Protein AF-A0A9W6C9L3-F1 (afdb_monomer_lite)

Sequence (153 aa):
MLRYYVFGRIPTGTGSQAIVQVALTQEGNGGDTYWSWYGFAQREEWCACFVSWCADQCGYIEAGVIPKFSLCSAGMEWFESQGQFMDGSYVPATGDLVFFDWENDGSIDHVGIVESVVDGNIYTVEGNSGDKVARRSYPIGYGQIVGYGVPAY

pLDDT: mean 92.58, std 15.58, range [31.84, 98.88]

Radius of gyration: 14.72 Å; chains: 1; bounding box: 33×43×38 Å

Organism: NCBI:txid2994035

InterPro domains:
  IPR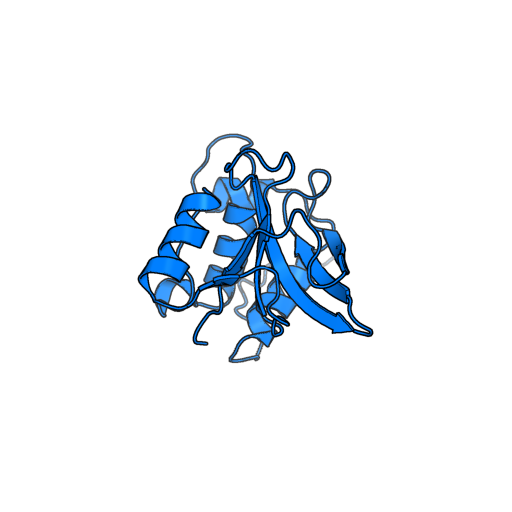007921 CHAP domain [PF05257] (44-128)
  IPR038765 Papain-like cysteine peptidase superfamily [SSF54001] (32-135)

Foldseek 3Di:
DDDDPPPDLDDPDDPLQQLLVLLVVFFFPFQPVQCVVLPDPDDDQGQLSSSLVSCVSNCNCVVVQFHRDRALVVRQVVLVVVVQKDFLQDDDDRNKKWWFDPPPPPGTRHIWGFHDDDPQKTWTFTDPPVRGTHIDIDGRVHVGTGTIGHTPD

Structure (mmCIF, N/CA/C/O backbone):
data_AF-A0A9W6C9L3-F1
#
_entry.id   AF-A0A9W6C9L3-F1
#
loop_
_atom_site.group_PDB
_atom_site.id
_atom_site.type_symbol
_atom_site.label_atom_id
_atom_site.label_alt_id
_atom_site.label_comp_id
_atom_site.label_asym_id
_atom_site.label_entity_id
_atom_site.label_seq_id
_atom_site.pdbx_PDB_ins_code
_atom_site.Cartn_x
_atom_site.Cartn_y
_atom_site.Cartn_z
_atom_site.occupancy
_atom_site.B_iso_or_equiv
_atom_site.auth_seq_id
_atom_site.auth_comp_id
_atom_site.auth_asym_id
_atom_site.auth_atom_id
_atom_site.pdbx_PDB_model_num
ATOM 1 N N . MET A 1 1 ? 8.100 -28.795 -19.481 1.00 41.97 1 MET A N 1
ATOM 2 C CA . MET A 1 1 ? 8.384 -27.361 -19.259 1.00 41.97 1 MET A CA 1
ATOM 3 C C . MET A 1 1 ? 7.617 -26.566 -20.296 1.00 41.97 1 MET A C 1
ATOM 5 O O . MET A 1 1 ? 7.946 -26.668 -21.467 1.00 41.97 1 MET A O 1
ATOM 9 N N . LEU A 1 2 ? 6.588 -25.831 -19.886 1.00 31.84 2 LEU A N 1
ATOM 10 C CA . LEU A 1 2 ? 5.895 -24.866 -20.740 1.00 31.84 2 LEU A CA 1
ATOM 11 C C . LEU A 1 2 ? 5.803 -23.564 -19.948 1.00 31.84 2 LEU A C 1
ATOM 13 O O . LEU A 1 2 ? 5.185 -23.521 -18.888 1.00 31.84 2 LEU A O 1
ATOM 17 N N . ARG A 1 3 ? 6.524 -22.550 -20.433 1.00 39.19 3 ARG A N 1
ATOM 18 C CA . ARG A 1 3 ? 6.500 -21.180 -19.923 1.00 39.19 3 ARG A CA 1
ATOM 19 C C . ARG A 1 3 ? 5.264 -20.504 -20.506 1.00 39.19 3 ARG A C 1
ATOM 21 O O . ARG A 1 3 ? 5.200 -20.328 -21.719 1.00 39.19 3 ARG A O 1
ATOM 28 N N . TYR A 1 4 ? 4.311 -20.130 -19.663 1.00 35.41 4 TYR A N 1
ATOM 29 C CA . TYR A 1 4 ? 3.218 -19.249 -20.057 1.00 35.41 4 TYR A CA 1
ATOM 30 C C . TYR A 1 4 ? 3.597 -17.821 -19.663 1.00 35.41 4 TYR A C 1
ATOM 32 O O . TYR A 1 4 ? 3.451 -17.431 -18.511 1.00 35.41 4 TYR A O 1
ATOM 40 N N . TYR A 1 5 ? 4.110 -17.052 -20.626 1.00 40.06 5 TYR A N 1
ATOM 41 C CA . TYR A 1 5 ? 4.010 -15.595 -20.572 1.00 40.06 5 TYR A CA 1
ATOM 42 C C . TYR A 1 5 ? 2.576 -15.247 -20.945 1.00 40.06 5 TYR A C 1
ATOM 44 O O . TYR A 1 5 ? 2.218 -15.194 -22.119 1.00 40.06 5 TYR A O 1
ATOM 52 N N . VAL A 1 6 ? 1.744 -15.070 -19.930 1.00 39.97 6 VAL A N 1
ATOM 53 C CA . VAL A 1 6 ? 0.426 -14.475 -20.087 1.00 39.97 6 VAL A CA 1
ATOM 54 C C . VAL A 1 6 ? 0.581 -13.025 -19.645 1.00 39.97 6 VAL A C 1
ATOM 56 O O . VAL A 1 6 ? 0.585 -12.725 -18.458 1.00 39.97 6 VAL A O 1
ATOM 59 N N . PHE A 1 7 ? 0.735 -12.123 -20.621 1.00 45.84 7 PHE A N 1
ATOM 60 C CA . PHE A 1 7 ? 0.292 -10.733 -20.485 1.00 45.84 7 PHE A CA 1
ATOM 61 C C . PHE A 1 7 ? -1.233 -10.784 -20.306 1.00 45.84 7 PHE A C 1
ATOM 63 O O . PHE A 1 7 ? -1.995 -10.632 -21.257 1.00 45.84 7 PHE A O 1
ATOM 70 N N . GLY A 1 8 ? -1.678 -11.167 -19.111 1.00 34.25 8 GLY A N 1
ATOM 71 C CA . GLY A 1 8 ? -3.073 -11.429 -18.799 1.00 34.25 8 GLY A CA 1
ATOM 72 C C . GLY A 1 8 ? -3.493 -10.578 -17.634 1.00 34.25 8 GLY A C 1
ATOM 73 O O . GLY A 1 8 ? -3.209 -10.881 -16.482 1.00 34.25 8 GLY A O 1
ATOM 74 N N . ARG A 1 9 ? -4.225 -9.529 -17.974 1.00 56.47 9 ARG A N 1
ATOM 75 C CA . ARG A 1 9 ? -5.115 -8.819 -17.074 1.00 56.47 9 ARG A CA 1
ATOM 76 C C 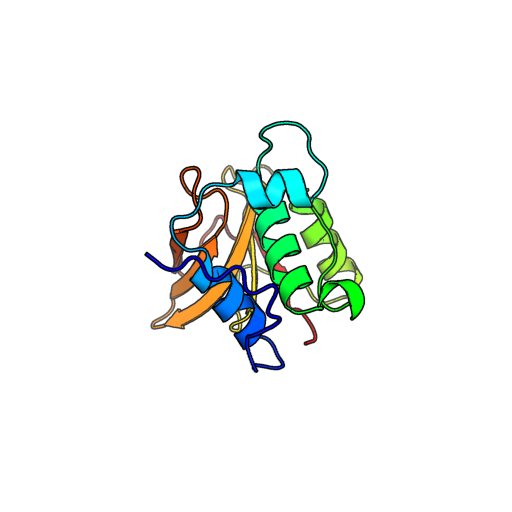. ARG A 1 9 ? -6.123 -9.806 -16.464 1.00 56.47 9 ARG A C 1
ATOM 78 O O . ARG A 1 9 ? -7.129 -10.068 -17.112 1.00 56.47 9 ARG A O 1
ATOM 85 N N . ILE A 1 10 ? -5.854 -10.358 -15.275 1.00 50.56 10 ILE A N 1
ATOM 86 C CA . ILE A 1 10 ? -6.816 -11.021 -14.360 1.00 50.56 10 ILE A CA 1
ATOM 87 C C . ILE A 1 10 ? -6.261 -10.854 -12.927 1.00 50.56 10 ILE A C 1
ATOM 89 O O . ILE A 1 10 ? -5.124 -11.265 -12.697 1.00 50.56 10 ILE A O 1
ATOM 93 N N . PRO A 1 11 ? -7.006 -10.238 -11.981 1.00 48.84 11 PRO A N 1
ATOM 94 C CA . PRO A 1 11 ? -8.215 -10.839 -11.399 1.00 48.84 11 PRO A CA 1
ATOM 95 C C . PRO A 1 11 ? -9.532 -10.210 -11.851 1.00 48.84 11 PRO A C 1
ATOM 97 O O . PRO A 1 11 ? -9.686 -8.998 -11.917 1.00 48.84 11 PRO A O 1
ATOM 100 N N . THR A 1 12 ? -10.527 -11.066 -12.070 1.00 45.94 12 THR A N 1
ATOM 101 C CA . THR A 1 12 ? -11.955 -10.766 -12.263 1.00 45.94 12 THR A CA 1
ATOM 102 C C . THR A 1 12 ? -12.636 -10.287 -10.970 1.00 45.94 12 THR A C 1
ATOM 104 O O . THR A 1 12 ? -13.748 -10.708 -10.657 1.00 45.94 12 THR A O 1
ATOM 107 N N . GLY A 1 13 ? -11.956 -9.456 -10.182 1.00 50.88 13 GLY A N 1
ATOM 108 C CA . GLY A 1 13 ? -12.538 -8.730 -9.062 1.00 50.88 13 GLY A CA 1
ATOM 109 C C . GLY A 1 13 ? -12.566 -7.257 -9.432 1.00 50.88 13 GLY A C 1
ATOM 110 O O . GLY A 1 13 ? -11.533 -6.693 -9.764 1.00 50.88 13 GLY A O 1
ATOM 111 N N . THR A 1 14 ? -13.736 -6.636 -9.427 1.00 63.16 14 THR A N 1
ATOM 112 C CA . THR A 1 14 ? -13.841 -5.178 -9.313 1.00 63.16 14 THR A CA 1
ATOM 113 C C . THR A 1 14 ? -13.854 -4.834 -7.833 1.00 63.16 14 THR A C 1
ATOM 115 O O . THR A 1 14 ? -14.442 -5.577 -7.042 1.00 63.16 14 THR A O 1
ATOM 118 N N . GLY A 1 15 ? -13.235 -3.725 -7.449 1.00 80.69 15 GLY A N 1
ATOM 119 C CA . GLY A 1 15 ? -13.234 -3.287 -6.061 1.00 80.69 15 GLY A CA 1
ATOM 120 C C . GLY A 1 15 ? -11.976 -3.671 -5.287 1.00 80.69 15 GLY A C 1
ATOM 121 O O . GLY A 1 15 ? -10.993 -4.195 -5.820 1.00 80.69 15 GLY A O 1
ATOM 122 N N . SER A 1 16 ? -12.022 -3.438 -3.986 1.00 89.88 16 SER A N 1
ATOM 123 C CA . SER A 1 16 ? -10.858 -3.518 -3.109 1.00 89.88 16 SER A CA 1
ATOM 124 C C . SER A 1 16 ? -10.192 -4.902 -3.025 1.00 89.88 16 SER A C 1
ATOM 126 O O . SER A 1 16 ? -8.983 -5.013 -2.836 1.00 89.88 16 SER A O 1
ATOM 128 N N . GLN A 1 17 ? -10.937 -5.981 -3.285 1.00 94.56 17 GLN A N 1
ATOM 129 C CA . GLN A 1 17 ? -10.396 -7.345 -3.321 1.00 94.56 17 GLN A CA 1
ATOM 130 C C . GLN A 1 17 ? -9.354 -7.549 -4.435 1.00 94.56 17 GLN A C 1
ATOM 132 O O . GLN A 1 17 ? -8.459 -8.381 -4.295 1.00 94.56 17 GLN A O 1
ATOM 137 N N . ALA A 1 18 ? -9.464 -6.824 -5.553 1.00 95.75 18 ALA A N 1
ATOM 138 C CA . ALA A 1 18 ? -8.617 -7.051 -6.723 1.00 95.75 18 ALA A CA 1
ATOM 139 C C . ALA A 1 18 ? -7.144 -6.751 -6.432 1.00 95.75 18 ALA A C 1
ATOM 141 O O . ALA A 1 18 ? -6.280 -7.575 -6.738 1.00 95.75 18 ALA A O 1
ATOM 142 N N . ILE A 1 19 ? -6.873 -5.615 -5.779 1.00 97.38 19 ILE A N 1
ATOM 143 C CA . ILE A 1 19 ? -5.508 -5.199 -5.444 1.00 97.38 19 ILE A CA 1
ATOM 144 C C . ILE A 1 19 ? -4.866 -6.163 -4.448 1.00 97.38 19 ILE A C 1
ATOM 146 O O . ILE A 1 19 ? -3.694 -6.504 -4.592 1.00 97.38 19 ILE A O 1
ATOM 150 N N . VAL A 1 20 ? -5.655 -6.693 -3.510 1.00 98.19 20 VAL A N 1
ATOM 151 C CA . VAL A 1 20 ? -5.199 -7.712 -2.563 1.00 98.19 20 VAL A CA 1
ATOM 152 C C . VAL A 1 20 ? -4.840 -8.996 -3.295 1.00 98.19 20 VAL A C 1
ATOM 154 O O . VAL A 1 20 ? -3.758 -9.530 -3.086 1.00 98.19 20 VAL A O 1
ATOM 157 N N . GLN A 1 21 ? -5.693 -9.484 -4.200 1.00 97.69 21 GLN A N 1
ATOM 158 C CA . GLN A 1 21 ? -5.380 -10.695 -4.965 1.00 97.69 21 GLN A CA 1
ATOM 159 C C . GLN A 1 21 ? -4.125 -10.524 -5.823 1.00 97.69 21 GLN A C 1
ATOM 161 O O . GLN A 1 21 ? -3.292 -11.428 -5.847 1.00 97.69 21 GLN A O 1
ATOM 166 N N . VAL A 1 22 ? -3.950 -9.366 -6.470 1.00 97.88 22 VAL A N 1
ATOM 167 C CA . VAL A 1 22 ? -2.713 -9.051 -7.200 1.00 97.88 22 VAL A CA 1
ATOM 168 C C . VAL A 1 22 ? -1.509 -9.104 -6.263 1.00 97.88 22 VAL A C 1
ATOM 170 O O . VAL A 1 22 ? -0.562 -9.832 -6.555 1.00 97.88 22 VAL A O 1
ATOM 173 N N . ALA A 1 23 ? -1.557 -8.409 -5.126 1.00 98.38 23 ALA A N 1
ATOM 174 C CA . ALA A 1 23 ? -0.474 -8.391 -4.147 1.00 98.38 23 ALA A CA 1
ATOM 175 C C . ALA A 1 23 ? -0.118 -9.804 -3.654 1.00 98.38 23 ALA A C 1
ATOM 177 O O . ALA A 1 23 ? 1.054 -10.170 -3.586 1.00 98.38 23 ALA A O 1
ATOM 178 N N . LEU A 1 24 ? -1.126 -10.639 -3.393 1.00 98.38 24 LEU A N 1
ATOM 179 C CA . LEU A 1 24 ? -0.943 -12.023 -2.955 1.00 98.38 24 LEU A CA 1
ATOM 180 C C . LEU A 1 24 ? -0.270 -12.914 -3.996 1.00 98.38 24 LEU A C 1
ATOM 182 O O . LEU A 1 24 ? 0.501 -13.797 -3.626 1.00 98.38 24 LEU A O 1
ATOM 186 N N . THR A 1 25 ? -0.493 -12.676 -5.293 1.00 98.19 25 THR A N 1
ATOM 187 C CA . THR A 1 25 ? 0.232 -13.416 -6.343 1.00 98.19 25 THR A CA 1
ATOM 188 C C . THR A 1 25 ? 1.736 -13.147 -6.345 1.00 98.19 25 THR A C 1
ATOM 190 O O . THR A 1 25 ? 2.487 -13.892 -6.974 1.00 98.19 25 THR A O 1
ATOM 193 N N . GLN A 1 26 ? 2.172 -12.085 -5.665 1.00 98.50 26 GLN A N 1
ATOM 194 C CA . GLN A 1 26 ? 3.562 -11.662 -5.610 1.00 98.50 26 GLN A CA 1
ATOM 195 C C . GLN A 1 26 ? 4.294 -12.120 -4.345 1.00 98.50 26 GLN A C 1
ATOM 197 O O . GLN A 1 26 ? 5.484 -11.844 -4.214 1.00 98.50 26 GLN A O 1
ATOM 202 N N . GLU A 1 27 ? 3.623 -12.800 -3.411 1.00 98.31 27 GLU A N 1
ATOM 203 C CA . GLU A 1 27 ? 4.234 -13.220 -2.149 1.00 98.31 27 GLU A CA 1
ATOM 204 C C . GLU A 1 27 ? 5.529 -14.023 -2.372 1.00 98.31 27 GLU A C 1
ATOM 206 O O . GLU A 1 27 ? 5.575 -14.991 -3.129 1.00 98.31 27 GLU A O 1
ATOM 211 N N . GLY A 1 28 ? 6.599 -13.614 -1.688 1.00 98.25 28 GLY A N 1
ATOM 212 C CA . GLY A 1 28 ? 7.932 -14.201 -1.804 1.00 98.25 28 GLY A CA 1
ATOM 213 C C . GLY A 1 28 ? 8.822 -13.589 -2.890 1.00 98.25 28 GLY A C 1
ATOM 214 O O . GLY A 1 28 ? 10.026 -13.844 -2.865 1.00 98.25 28 GLY A O 1
ATOM 215 N N . ASN A 1 29 ? 8.286 -12.764 -3.795 1.00 98.44 29 ASN A N 1
ATOM 216 C CA . ASN A 1 29 ? 9.076 -12.132 -4.855 1.00 98.44 29 ASN A CA 1
ATOM 217 C C . ASN A 1 29 ? 9.983 -11.018 -4.308 1.00 98.44 29 ASN A C 1
ATOM 219 O O . ASN A 1 29 ? 9.611 -10.301 -3.377 1.00 98.44 29 ASN A O 1
ATOM 223 N N . GLY A 1 30 ? 11.161 -10.857 -4.919 1.00 98.12 30 GLY A N 1
ATOM 224 C CA . GLY A 1 30 ? 12.043 -9.704 -4.712 1.00 98.12 30 GLY A CA 1
ATOM 225 C C . GLY A 1 30 ? 11.531 -8.450 -5.427 1.00 98.12 30 GLY A C 1
ATOM 226 O O . GLY A 1 30 ? 10.491 -8.481 -6.086 1.00 98.12 30 GLY A O 1
ATOM 227 N N . GLY A 1 31 ? 12.248 -7.335 -5.282 1.00 97.06 31 GLY A N 1
ATOM 228 C CA . GLY A 1 31 ? 11.720 -6.034 -5.694 1.00 97.06 31 GLY A CA 1
ATOM 229 C C . GLY A 1 31 ? 12.072 -5.536 -7.099 1.00 97.06 31 GLY A C 1
ATOM 230 O O . GLY A 1 31 ? 11.542 -4.496 -7.494 1.00 97.06 31 GLY A O 1
ATOM 231 N N . ASP A 1 32 ? 12.924 -6.241 -7.857 1.00 97.88 32 ASP A N 1
ATOM 232 C CA . ASP A 1 32 ? 13.462 -5.764 -9.146 1.00 97.88 32 ASP A CA 1
ATOM 233 C C . ASP A 1 32 ? 12.379 -5.356 -10.130 1.00 97.88 32 ASP A C 1
ATOM 235 O O . ASP A 1 32 ? 12.455 -4.301 -10.759 1.00 97.88 32 ASP A O 1
ATOM 239 N N . THR A 1 33 ? 11.307 -6.136 -10.160 1.00 97.62 33 THR A N 1
ATOM 240 C CA . THR A 1 33 ? 10.146 -5.872 -10.995 1.00 97.62 33 THR A CA 1
ATOM 241 C C . THR A 1 33 ? 9.505 -4.522 -10.665 1.00 97.62 33 THR A C 1
ATOM 243 O O . THR A 1 33 ? 9.140 -3.788 -11.581 1.00 97.62 33 THR A O 1
ATOM 246 N N . TYR A 1 34 ? 9.393 -4.153 -9.386 1.00 98.44 34 TYR A N 1
ATOM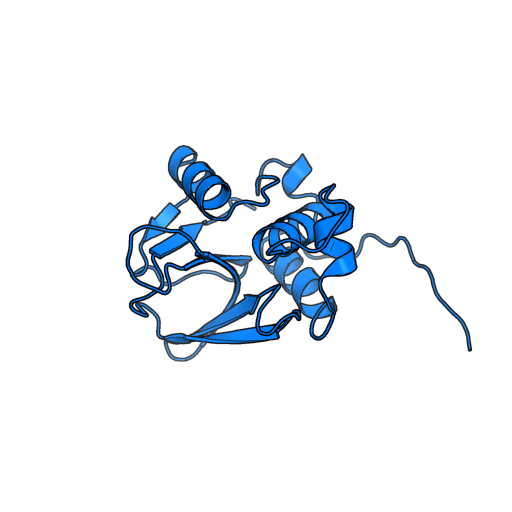 247 C CA . TYR A 1 34 ? 8.626 -2.976 -8.969 1.00 98.44 34 TYR A CA 1
ATOM 248 C C . TYR A 1 34 ? 9.420 -1.680 -9.108 1.00 98.44 34 TYR A C 1
ATOM 250 O O . TYR A 1 34 ? 8.906 -0.723 -9.688 1.00 98.44 34 TYR A O 1
ATOM 258 N N . TRP A 1 35 ? 10.667 -1.624 -8.620 1.00 98.31 35 TRP A N 1
ATOM 259 C CA . TRP A 1 35 ? 11.459 -0.393 -8.739 1.00 98.31 35 TRP A CA 1
ATOM 260 C C . TRP A 1 35 ? 11.831 -0.113 -10.201 1.00 98.31 35 TRP A C 1
ATOM 262 O O . TRP A 1 35 ? 11.780 1.041 -10.633 1.00 98.31 35 TRP A O 1
ATOM 272 N N . SER A 1 36 ? 12.100 -1.150 -11.008 1.00 98.12 36 SER A N 1
ATOM 273 C CA . SER A 1 36 ? 12.350 -0.972 -12.442 1.00 98.12 36 SER A CA 1
ATOM 274 C C . SER A 1 36 ? 11.089 -0.602 -13.223 1.00 98.12 36 SER A C 1
ATOM 276 O O . SER A 1 36 ? 11.174 0.266 -14.089 1.00 98.12 36 SER A O 1
ATOM 278 N N . TRP A 1 37 ? 9.916 -1.172 -12.907 1.00 98.31 37 TRP A N 1
ATOM 279 C CA . TRP A 1 37 ? 8.642 -0.719 -13.493 1.00 98.31 37 TRP A CA 1
ATOM 280 C C . TRP A 1 37 ? 8.351 0.747 -13.158 1.00 98.31 37 TRP A C 1
ATOM 282 O O . TRP A 1 37 ? 7.862 1.498 -14.005 1.00 98.31 37 TRP A O 1
ATOM 292 N N . TYR A 1 38 ? 8.673 1.176 -11.935 1.00 98.12 38 TYR A N 1
ATOM 293 C CA . TYR A 1 38 ? 8.455 2.559 -11.536 1.00 98.12 38 TYR A CA 1
ATOM 294 C C . TYR A 1 38 ? 9.307 3.530 -12.367 1.00 98.12 38 TYR A C 1
ATOM 296 O O . TYR A 1 38 ? 8.813 4.593 -12.757 1.00 98.12 38 TYR A O 1
ATOM 304 N N . GLY A 1 39 ? 10.543 3.125 -12.686 1.00 98.06 39 GLY A N 1
ATOM 305 C CA . GLY A 1 39 ? 11.496 3.864 -13.517 1.00 98.06 39 GLY A CA 1
ATOM 306 C C . GLY A 1 39 ? 12.900 3.984 -12.916 1.00 98.06 39 GLY A C 1
ATOM 307 O O . GLY A 1 39 ? 13.737 4.694 -13.473 1.00 98.06 39 GLY A O 1
ATOM 308 N N . PHE A 1 40 ? 13.179 3.321 -11.790 1.00 97.75 40 PHE A N 1
ATOM 309 C CA . PHE A 1 40 ? 14.493 3.352 -11.152 1.00 97.75 40 PHE A CA 1
ATOM 310 C C . PHE A 1 40 ? 15.468 2.376 -11.818 1.00 97.75 40 PHE A C 1
ATOM 312 O O . PHE A 1 40 ? 15.143 1.220 -12.099 1.00 97.75 40 PHE A O 1
ATOM 319 N N . ALA A 1 41 ? 16.695 2.848 -12.048 1.00 96.00 41 ALA A N 1
ATOM 320 C CA . ALA A 1 41 ? 17.760 2.066 -12.679 1.00 96.00 41 ALA A CA 1
ATOM 321 C C . ALA A 1 41 ? 18.481 1.109 -11.709 1.00 96.00 41 ALA A C 1
ATOM 323 O O . ALA A 1 41 ? 19.207 0.221 -12.149 1.00 96.00 41 ALA A O 1
ATOM 324 N N . GLN A 1 42 ? 18.300 1.297 -10.402 1.00 96.31 42 GLN A N 1
ATOM 325 C CA . GLN A 1 42 ? 18.952 0.537 -9.336 1.00 96.31 42 GLN A CA 1
ATOM 326 C C . GLN A 1 42 ? 17.965 0.259 -8.197 1.00 96.31 42 GLN A C 1
ATOM 328 O O . GLN A 1 42 ? 16.844 0.767 -8.214 1.00 96.31 42 GLN A O 1
ATOM 333 N N . ARG A 1 43 ? 18.386 -0.558 -7.223 1.00 96.56 43 ARG A N 1
ATOM 334 C CA . ARG A 1 43 ? 17.587 -0.857 -6.031 1.00 96.56 43 ARG A CA 1
ATOM 335 C C . ARG A 1 43 ? 17.308 0.432 -5.255 1.00 96.56 43 ARG A C 1
ATOM 337 O O . ARG A 1 43 ? 18.246 1.097 -4.830 1.00 96.56 43 ARG A O 1
ATOM 344 N N . GLU A 1 44 ? 16.032 0.682 -5.006 1.00 95.81 44 GLU A N 1
ATOM 345 C CA . GLU A 1 44 ? 15.514 1.704 -4.093 1.00 95.81 44 GLU A CA 1
ATOM 346 C C . GLU A 1 44 ? 14.605 1.025 -3.059 1.00 95.81 44 GLU A C 1
ATOM 348 O O . GLU A 1 44 ? 14.211 -0.129 -3.252 1.00 95.81 44 GLU A O 1
ATOM 353 N N . GLU A 1 45 ? 14.244 1.715 -1.978 1.00 96.62 45 GLU A N 1
ATOM 354 C CA . GLU A 1 45 ? 13.203 1.222 -1.072 1.00 96.62 45 GLU A CA 1
ATOM 355 C C . GLU A 1 45 ? 11.862 1.173 -1.824 1.00 96.62 45 GLU A C 1
ATOM 357 O O . GLU A 1 45 ? 11.385 2.164 -2.375 1.00 96.62 45 GLU A O 1
ATOM 362 N N . TRP A 1 46 ? 11.280 -0.022 -1.928 1.00 98.38 46 TRP A N 1
ATOM 363 C CA . TRP A 1 46 ? 10.324 -0.326 -2.999 1.00 98.38 46 TRP A CA 1
ATOM 364 C C . TRP A 1 46 ? 8.919 -0.698 -2.520 1.00 98.38 46 TRP A C 1
ATOM 366 O O . TRP A 1 46 ? 8.093 -1.105 -3.334 1.00 98.38 46 TRP A O 1
ATOM 376 N N . CYS A 1 47 ? 8.606 -0.522 -1.234 1.00 98.38 47 CYS A N 1
ATOM 377 C CA . CYS A 1 47 ? 7.264 -0.751 -0.680 1.00 98.38 47 CYS A CA 1
ATOM 378 C C . CYS A 1 47 ? 6.183 0.050 -1.433 1.00 98.38 47 CYS A C 1
ATOM 380 O O . CYS A 1 47 ? 5.221 -0.527 -1.937 1.00 98.38 47 CYS A O 1
ATOM 382 N N . ALA A 1 48 ? 6.388 1.354 -1.627 1.00 98.62 48 ALA A N 1
ATOM 383 C CA . ALA A 1 48 ? 5.474 2.217 -2.379 1.00 98.62 48 ALA A CA 1
ATOM 384 C C . ALA A 1 48 ? 5.433 1.890 -3.882 1.00 98.62 48 ALA A C 1
ATOM 386 O O . ALA A 1 48 ? 4.365 1.897 -4.497 1.00 98.62 48 ALA A O 1
ATOM 387 N N . CYS A 1 49 ? 6.577 1.517 -4.468 1.00 98.69 49 CYS A N 1
ATOM 388 C CA . CYS A 1 49 ? 6.620 1.046 -5.854 1.00 98.69 49 CYS A CA 1
ATOM 389 C C . CYS A 1 49 ? 5.769 -0.217 -6.037 1.00 98.69 49 CYS A C 1
ATOM 391 O O . CYS A 1 49 ? 5.055 -0.331 -7.029 1.00 98.69 49 CYS A O 1
ATOM 393 N N . PHE A 1 50 ? 5.816 -1.142 -5.075 1.00 98.81 50 PHE A N 1
ATOM 394 C CA . PHE A 1 50 ? 5.004 -2.355 -5.066 1.00 98.81 50 PHE A CA 1
ATOM 395 C C . PHE A 1 50 ? 3.506 -2.045 -4.980 1.00 98.81 50 PHE A C 1
ATOM 397 O O . PHE A 1 50 ? 2.734 -2.583 -5.774 1.00 98.81 50 PHE A O 1
ATOM 404 N N . VAL A 1 51 ? 3.090 -1.145 -4.083 1.00 98.81 51 VAL A N 1
ATOM 405 C CA . VAL A 1 51 ? 1.681 -0.727 -3.982 1.00 98.81 51 VAL A CA 1
ATOM 406 C C . VAL A 1 51 ? 1.202 -0.087 -5.286 1.00 98.81 51 VAL A C 1
ATOM 408 O O . VAL A 1 51 ? 0.165 -0.480 -5.821 1.00 98.81 51 VAL A O 1
ATOM 411 N N . SER A 1 52 ? 1.995 0.829 -5.850 1.00 98.75 52 SER A N 1
ATOM 412 C CA . SER A 1 52 ? 1.705 1.446 -7.148 1.00 98.75 52 SER A CA 1
ATOM 413 C C . SER A 1 52 ? 1.619 0.419 -8.273 1.00 98.75 52 SER A C 1
ATOM 415 O O . SER A 1 52 ? 0.724 0.494 -9.109 1.00 98.75 52 SER A O 1
ATOM 417 N N . TRP A 1 53 ? 2.511 -0.571 -8.297 1.00 98.75 53 TRP A N 1
ATOM 418 C CA . TRP A 1 53 ? 2.472 -1.634 -9.296 1.00 98.75 53 TRP A CA 1
ATOM 419 C C . TRP A 1 53 ? 1.192 -2.467 -9.171 1.00 98.75 53 TRP A C 1
ATOM 421 O O . TRP A 1 53 ? 0.536 -2.732 -10.177 1.00 98.75 53 TRP A O 1
ATOM 431 N N . CYS A 1 54 ? 0.785 -2.825 -7.948 1.00 98.56 54 CYS A N 1
ATOM 432 C CA . CYS A 1 54 ? -0.462 -3.555 -7.714 1.00 98.56 54 CYS A CA 1
ATOM 433 C C . CYS A 1 54 ? -1.688 -2.744 -8.165 1.00 98.56 54 CYS A C 1
ATOM 435 O O . CYS A 1 54 ? -2.593 -3.295 -8.795 1.00 98.56 54 CYS A O 1
ATOM 437 N N . ALA A 1 55 ? -1.698 -1.435 -7.892 1.00 98.44 55 ALA A N 1
ATOM 438 C CA . ALA A 1 55 ? -2.732 -0.521 -8.365 1.00 98.44 55 ALA A CA 1
ATOM 439 C C . ALA A 1 55 ? -2.768 -0.433 -9.903 1.00 98.44 55 ALA A C 1
ATOM 441 O O . ALA A 1 55 ? -3.849 -0.480 -10.490 1.00 98.44 55 ALA A O 1
ATOM 442 N N . ASP A 1 56 ? -1.609 -0.381 -10.567 1.00 98.38 56 ASP A N 1
ATOM 443 C CA . ASP A 1 56 ? -1.492 -0.397 -12.032 1.00 98.38 56 ASP A CA 1
ATOM 444 C C . ASP A 1 56 ? -2.062 -1.680 -12.644 1.00 98.38 56 ASP A C 1
ATOM 446 O O . ASP A 1 56 ? -2.868 -1.622 -13.571 1.00 98.38 56 ASP A O 1
ATOM 450 N N . GLN A 1 57 ? -1.731 -2.848 -12.075 1.00 97.88 57 GLN A N 1
ATOM 451 C CA . GLN A 1 57 ? -2.258 -4.133 -12.556 1.00 97.88 57 GLN A CA 1
ATOM 452 C C . GLN A 1 57 ? -3.789 -4.215 -12.457 1.00 97.88 57 GLN A C 1
ATOM 454 O O . GLN A 1 57 ? -4.422 -4.950 -13.219 1.00 97.88 57 GLN A O 1
ATOM 459 N N . CYS A 1 58 ? -4.387 -3.455 -11.538 1.00 95.94 58 CYS A N 1
ATOM 460 C CA . CYS A 1 58 ? -5.835 -3.346 -11.389 1.00 95.94 58 CYS A CA 1
ATOM 461 C C . CYS A 1 58 ? -6.460 -2.226 -12.244 1.00 95.94 58 CYS A C 1
ATOM 463 O O . CYS A 1 58 ? -7.682 -2.154 -12.347 1.00 95.94 58 CYS A O 1
ATOM 465 N N . GLY A 1 59 ? -5.655 -1.360 -12.872 1.00 96.81 59 GLY A N 1
ATOM 466 C CA . GLY A 1 59 ? -6.119 -0.159 -13.579 1.00 96.81 59 GLY A CA 1
ATOM 467 C C . GLY A 1 59 ? -6.516 1.000 -12.655 1.00 96.81 59 GLY A C 1
ATOM 468 O O . GLY A 1 59 ? -7.148 1.954 -13.102 1.00 96.81 59 GLY A O 1
ATOM 469 N N . TYR A 1 60 ? -6.159 0.941 -11.370 1.00 97.31 60 TYR A N 1
ATOM 470 C CA . TYR A 1 60 ? -6.561 1.921 -10.353 1.00 97.31 60 TYR A CA 1
ATOM 471 C C . TYR A 1 60 ? -5.802 3.241 -10.436 1.00 97.31 60 TY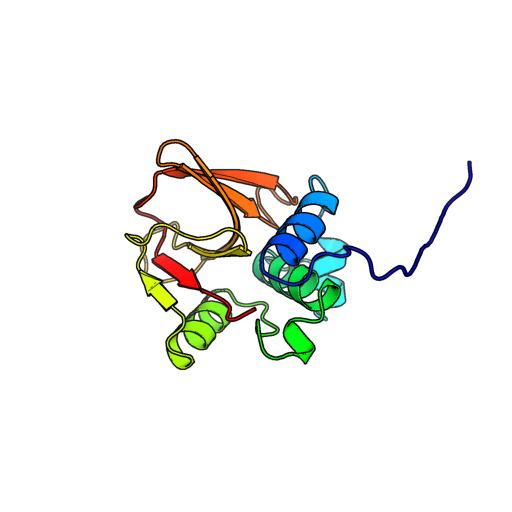R A C 1
ATOM 473 O O . TYR A 1 60 ? -6.342 4.268 -10.029 1.00 97.31 60 TYR A O 1
ATOM 481 N N . ILE A 1 61 ? -4.610 3.239 -11.036 1.00 97.81 61 ILE A N 1
ATOM 482 C CA . ILE A 1 61 ? -3.899 4.480 -11.366 1.00 97.81 61 ILE A CA 1
ATOM 483 C C . ILE A 1 61 ? -4.632 5.231 -12.479 1.00 97.81 61 ILE A C 1
ATOM 485 O O . ILE A 1 61 ? -4.924 6.414 -12.330 1.00 97.81 61 ILE A O 1
ATOM 489 N N . GLU A 1 62 ? -4.973 4.549 -13.577 1.00 96.56 62 GLU A N 1
ATOM 490 C CA . GLU A 1 62 ? -5.701 5.159 -14.699 1.00 96.56 62 GLU A CA 1
ATOM 491 C C . GLU A 1 62 ? -7.093 5.651 -14.273 1.00 96.56 62 GLU A C 1
ATOM 493 O O . GLU A 1 62 ? -7.525 6.724 -14.687 1.00 96.56 62 GLU A O 1
ATOM 498 N N . ALA A 1 63 ? -7.770 4.900 -13.402 1.00 95.56 63 ALA A N 1
ATOM 499 C CA . ALA A 1 63 ? -9.073 5.273 -12.858 1.00 95.56 63 ALA A CA 1
ATOM 500 C C . ALA A 1 63 ? -9.019 6.400 -11.804 1.00 95.56 63 ALA A C 1
ATOM 502 O O . ALA A 1 63 ? -10.071 6.900 -11.412 1.00 95.56 63 ALA A O 1
ATOM 503 N N . GLY A 1 64 ? -7.830 6.802 -11.337 1.00 96.38 64 GLY A N 1
ATOM 504 C CA . GLY A 1 64 ? -7.670 7.832 -10.303 1.00 96.38 64 GLY A CA 1
ATOM 505 C C . GLY A 1 64 ? -8.072 7.387 -8.892 1.00 96.38 64 GLY A C 1
ATOM 506 O O . GLY A 1 64 ? -8.342 8.233 -8.046 1.00 96.38 64 GLY A O 1
ATOM 507 N N . VAL A 1 65 ? -8.118 6.076 -8.639 1.00 96.75 65 VAL A N 1
ATOM 508 C CA . VAL A 1 65 ? -8.493 5.480 -7.344 1.00 96.75 65 VAL A CA 1
ATOM 509 C C . VAL A 1 65 ? -7.300 5.455 -6.384 1.00 96.75 65 VAL A C 1
ATOM 511 O O . VAL A 1 65 ? -7.459 5.691 -5.191 1.00 96.75 65 VAL A O 1
ATOM 514 N N . ILE A 1 66 ? -6.099 5.179 -6.903 1.00 98.00 66 ILE A N 1
ATOM 515 C CA . ILE A 1 66 ? -4.833 5.184 -6.152 1.00 98.00 66 ILE A CA 1
ATOM 516 C C . ILE A 1 66 ? -3.784 5.910 -7.008 1.00 98.00 66 ILE A C 1
ATOM 518 O O . ILE A 1 66 ? -3.697 5.629 -8.205 1.00 98.00 66 ILE A O 1
ATOM 522 N N . PRO A 1 67 ? -2.970 6.824 -6.451 1.00 98.12 67 PRO A N 1
ATOM 523 C CA . PRO A 1 67 ? -1.951 7.530 -7.217 1.00 98.12 67 PRO A CA 1
ATOM 524 C C . PRO A 1 67 ? -0.797 6.595 -7.602 1.00 98.12 67 PRO A C 1
ATOM 526 O O . PRO A 1 67 ? -0.575 5.556 -6.984 1.00 98.12 67 PRO A O 1
ATOM 529 N N . LYS A 1 68 ? 0.005 6.993 -8.596 1.00 98.44 68 LYS A N 1
ATOM 530 C CA . LYS A 1 68 ? 1.344 6.417 -8.790 1.00 98.44 68 LYS A CA 1
ATOM 531 C C . LYS A 1 68 ? 2.325 7.136 -7.859 1.00 98.44 68 LYS A C 1
ATOM 533 O O . LYS A 1 68 ? 2.521 8.338 -8.015 1.00 98.44 68 LYS A O 1
ATOM 538 N N . PHE A 1 69 ? 2.958 6.419 -6.934 1.00 98.56 69 PHE A N 1
ATOM 539 C CA . PHE A 1 69 ? 3.913 6.974 -5.970 1.00 98.56 69 PHE A CA 1
ATOM 540 C C . PHE A 1 69 ? 5.033 5.985 -5.600 1.00 98.56 69 PHE A C 1
ATOM 542 O O . PHE A 1 69 ? 4.838 4.774 -5.545 1.00 98.56 69 PHE A O 1
ATOM 549 N N . SER A 1 70 ? 6.228 6.512 -5.333 1.00 97.88 70 SER A N 1
ATOM 550 C CA . SER A 1 70 ? 7.386 5.753 -4.828 1.00 97.88 70 SER A CA 1
ATOM 551 C C . SER A 1 70 ? 7.856 6.222 -3.455 1.00 97.88 70 SER A C 1
ATOM 553 O O . SER A 1 70 ? 8.668 5.548 -2.835 1.00 97.88 70 SER A O 1
ATOM 555 N N . LEU A 1 71 ? 7.368 7.374 -2.996 1.00 98.12 71 LEU A N 1
ATOM 556 C CA . LEU A 1 71 ? 7.641 7.925 -1.675 1.00 98.12 71 LEU A CA 1
ATOM 557 C C . LEU A 1 71 ? 6.380 7.765 -0.824 1.00 98.12 71 LEU A C 1
ATOM 559 O O . LEU A 1 71 ? 5.316 8.230 -1.233 1.00 98.12 71 LEU A O 1
ATOM 563 N N . CYS A 1 72 ? 6.488 7.111 0.333 1.00 98.25 72 CYS A N 1
ATOM 564 C CA . CYS A 1 72 ? 5.330 6.787 1.169 1.00 98.25 72 CYS A CA 1
ATOM 565 C C . CYS A 1 72 ? 4.580 8.044 1.635 1.00 98.25 72 CYS A C 1
ATOM 567 O O . CYS A 1 72 ? 3.357 8.080 1.518 1.00 98.25 72 CYS A O 1
ATOM 569 N N . SER A 1 73 ? 5.294 9.095 2.059 1.00 98.31 73 SER A N 1
ATOM 570 C CA . SER A 1 73 ? 4.673 10.363 2.468 1.00 98.31 73 SER A CA 1
ATOM 571 C C . SER A 1 73 ? 3.859 11.003 1.344 1.00 98.31 73 SER A C 1
ATOM 573 O O . SER A 1 73 ? 2.727 11.402 1.569 1.00 98.31 73 SER A O 1
ATOM 575 N N . ALA A 1 74 ? 4.364 10.998 0.106 1.00 98.38 74 ALA A N 1
ATOM 576 C CA . ALA A 1 74 ? 3.626 11.531 -1.041 1.00 98.38 74 ALA A CA 1
ATOM 577 C C . ALA A 1 74 ? 2.334 10.744 -1.331 1.00 98.38 74 ALA A C 1
ATOM 579 O O . ALA A 1 74 ? 1.332 11.324 -1.746 1.00 98.38 74 ALA A O 1
ATOM 580 N N . GLY A 1 75 ? 2.347 9.423 -1.119 1.00 98.31 75 GLY A N 1
ATOM 581 C CA . GLY A 1 75 ? 1.139 8.600 -1.199 1.00 98.31 75 GLY A CA 1
ATOM 582 C C . GLY A 1 75 ? 0.130 8.966 -0.111 1.00 98.31 75 GLY A C 1
ATOM 583 O O . GLY A 1 75 ? -1.040 9.182 -0.413 1.00 98.31 75 GLY A O 1
ATOM 584 N N . MET A 1 76 ? 0.594 9.085 1.135 1.00 98.56 76 MET A N 1
ATOM 585 C CA . MET A 1 76 ? -0.222 9.472 2.289 1.00 98.56 76 MET A CA 1
ATOM 586 C C . MET A 1 76 ? -0.864 10.856 2.097 1.00 98.56 76 MET A C 1
ATOM 588 O O . MET A 1 76 ? -2.087 10.977 2.141 1.00 98.56 76 MET A O 1
ATOM 592 N N . GLU A 1 77 ? -0.053 11.869 1.779 1.00 98.56 77 GLU A N 1
ATOM 593 C CA . GLU A 1 77 ? -0.478 13.254 1.528 1.00 98.56 77 GLU A CA 1
ATOM 594 C C . GLU A 1 77 ? -1.521 13.342 0.404 1.00 98.56 77 GLU A C 1
ATOM 596 O O . GLU A 1 77 ? -2.439 14.166 0.445 1.00 98.56 77 GLU A O 1
ATOM 601 N N . TRP A 1 78 ? -1.426 12.475 -0.611 1.00 98.69 78 TRP A N 1
ATOM 602 C CA . TRP A 1 78 ? -2.445 12.405 -1.652 1.00 98.69 78 TRP A CA 1
ATOM 603 C C . TRP A 1 78 ? -3.799 11.972 -1.079 1.00 98.69 78 TRP A C 1
ATOM 605 O O . TRP A 1 78 ? -4.789 12.662 -1.328 1.00 98.69 78 TRP A O 1
ATOM 615 N N . PHE A 1 79 ? -3.860 10.901 -0.277 1.00 98.69 79 PHE A N 1
ATOM 616 C CA . PHE A 1 79 ? -5.114 10.463 0.356 1.00 98.69 79 PHE A CA 1
ATOM 617 C C . PHE A 1 79 ? -5.670 11.526 1.305 1.00 98.69 79 PHE A C 1
ATOM 619 O O . PHE A 1 79 ? -6.877 11.772 1.296 1.00 98.69 79 PHE A O 1
ATOM 626 N N . GLU A 1 80 ? -4.808 12.210 2.060 1.00 98.50 80 GLU A N 1
ATOM 627 C CA . GLU A 1 80 ? -5.211 13.347 2.895 1.00 98.50 80 GLU A CA 1
ATOM 628 C C . GLU A 1 80 ? -5.860 14.450 2.047 1.00 98.50 80 GLU A C 1
ATOM 630 O O . GLU A 1 80 ? -6.952 14.922 2.368 1.00 98.50 80 GLU A O 1
ATOM 635 N N . SER A 1 81 ? -5.250 14.806 0.910 1.00 98.44 81 SER A N 1
ATOM 636 C CA . SER A 1 81 ? -5.782 15.824 -0.008 1.00 98.44 81 SER A CA 1
ATOM 637 C C . SER A 1 81 ? -7.130 15.446 -0.635 1.00 98.44 81 SER A C 1
ATOM 639 O O . SER A 1 81 ? -7.913 16.330 -0.984 1.00 98.44 81 SER A O 1
ATOM 641 N N . GLN A 1 82 ? -7.411 14.145 -0.770 1.00 97.75 82 GLN A N 1
ATOM 642 C CA . GLN A 1 82 ? -8.694 13.631 -1.256 1.00 97.75 82 GLN A CA 1
ATOM 643 C C . GLN A 1 82 ? -9.749 13.511 -0.143 1.00 97.75 82 GLN A C 1
ATOM 645 O O . GLN A 1 82 ? -10.897 13.172 -0.430 1.00 97.75 82 GLN A O 1
ATOM 650 N N . GLY A 1 83 ? -9.391 13.766 1.122 1.00 98.12 83 GLY A N 1
ATOM 651 C CA . GLY A 1 83 ? -10.259 13.481 2.269 1.00 98.12 83 GLY A CA 1
ATOM 652 C C . GLY A 1 83 ? -10.503 11.981 2.471 1.00 98.12 83 GLY A C 1
ATOM 653 O O . GLY A 1 83 ? -11.537 11.591 3.006 1.00 98.12 83 GLY A O 1
ATOM 654 N N . GLN A 1 84 ? -9.571 11.149 2.006 1.00 98.31 84 GLN A N 1
ATOM 655 C CA . GLN A 1 84 ? -9.623 9.686 2.007 1.00 98.31 84 GLN A CA 1
ATOM 656 C C . GLN A 1 84 ? -8.553 9.085 2.928 1.00 98.31 84 GLN A C 1
ATOM 658 O O . GLN A 1 84 ? -8.075 7.979 2.692 1.00 98.31 84 GLN A O 1
ATOM 663 N N . PHE A 1 85 ? -8.143 9.819 3.961 1.00 98.56 85 PHE A N 1
ATOM 664 C CA . PHE A 1 85 ? -7.174 9.349 4.943 1.00 98.56 85 PHE A CA 1
ATOM 665 C C . PHE A 1 85 ? -7.816 9.252 6.324 1.00 98.56 85 PHE A C 1
ATOM 667 O O . PHE A 1 85 ? -8.463 10.194 6.782 1.00 98.56 85 PHE A O 1
ATOM 674 N N . MET A 1 86 ? -7.637 8.105 6.970 1.00 98.31 86 MET A N 1
ATOM 675 C CA . MET A 1 86 ? -8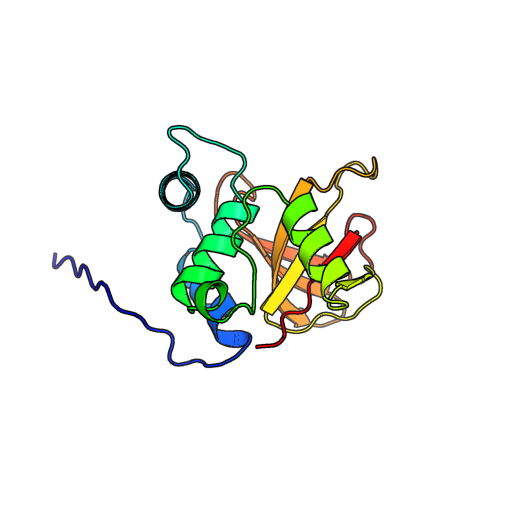.123 7.815 8.315 1.00 98.31 86 MET A CA 1
ATOM 676 C C . MET A 1 86 ? -6.933 7.590 9.247 1.00 98.31 86 MET A C 1
ATOM 678 O O . MET A 1 86 ? -5.931 7.011 8.839 1.00 98.31 86 MET A O 1
ATOM 682 N N . ASP A 1 87 ? -7.032 8.020 10.503 1.00 96.12 87 ASP A N 1
ATOM 683 C CA . ASP A 1 87 ? -5.955 7.827 11.480 1.00 96.12 87 ASP A CA 1
ATOM 684 C C . ASP A 1 87 ? -5.777 6.352 11.902 1.00 96.12 87 ASP A C 1
ATOM 686 O O . ASP A 1 87 ? -6.608 5.486 11.613 1.00 96.12 87 ASP A O 1
ATOM 690 N N . GLY A 1 88 ? -4.688 6.055 12.617 1.00 92.69 88 GLY A N 1
ATOM 691 C CA . GLY A 1 88 ? -4.342 4.697 13.053 1.00 92.69 88 GLY A CA 1
ATOM 692 C C . GLY A 1 88 ? -5.354 3.994 13.977 1.00 92.69 88 GLY A C 1
ATOM 693 O O . GLY A 1 88 ? -5.229 2.785 14.191 1.00 92.69 88 GLY A O 1
ATOM 694 N N . SER A 1 89 ? -6.362 4.697 14.514 1.00 91.56 89 SER A N 1
ATOM 695 C CA . SER A 1 89 ? -7.433 4.101 15.332 1.00 91.56 89 SER A CA 1
ATOM 696 C C . SER A 1 89 ? -8.584 3.512 14.507 1.00 91.56 89 SER A C 1
ATOM 698 O O . SER A 1 89 ? -9.409 2.761 15.038 1.00 91.56 89 SER A O 1
ATOM 700 N N . TYR A 1 90 ? -8.636 3.825 13.211 1.00 96.06 90 TYR A N 1
ATOM 701 C CA . TYR A 1 90 ? -9.604 3.275 12.272 1.00 96.06 90 TYR A CA 1
ATOM 702 C C . TYR A 1 90 ? -9.468 1.750 12.128 1.00 96.06 90 TYR A C 1
ATOM 704 O O . TYR A 1 90 ? -8.374 1.189 12.192 1.00 96.06 90 TYR A O 1
ATOM 712 N N . VAL A 1 91 ? -10.602 1.071 11.920 1.00 97.19 91 VAL A N 1
ATOM 713 C CA . VAL A 1 91 ? -10.642 -0.355 11.567 1.00 97.19 91 VAL A CA 1
ATOM 714 C C . VAL A 1 91 ? -10.642 -0.454 10.040 1.00 97.19 91 VAL A C 1
ATOM 716 O O . VAL A 1 91 ? -11.684 -0.167 9.444 1.00 97.19 91 VAL A O 1
ATOM 719 N N . PRO A 1 92 ? -9.521 -0.839 9.404 1.00 97.56 92 PRO A N 1
ATOM 720 C CA . PRO A 1 92 ? -9.401 -0.780 7.956 1.00 97.56 92 PRO A CA 1
ATOM 721 C C . PRO A 1 92 ? -10.248 -1.827 7.244 1.00 97.56 92 PRO A C 1
ATOM 723 O O . PRO A 1 92 ? -10.535 -2.906 7.772 1.00 97.56 92 PRO A O 1
ATOM 726 N N . ALA A 1 93 ? -10.613 -1.510 6.009 1.00 97.31 93 ALA A N 1
ATOM 727 C CA . ALA A 1 93 ? -11.203 -2.441 5.073 1.00 97.31 93 ALA A CA 1
ATOM 728 C C . ALA A 1 93 ? -10.119 -3.144 4.244 1.00 97.31 93 ALA A C 1
ATOM 730 O O . ALA A 1 93 ? -9.012 -2.649 4.030 1.00 97.31 93 ALA A O 1
ATOM 731 N N . THR A 1 94 ? -10.456 -4.327 3.731 1.00 97.81 94 THR A N 1
ATOM 732 C CA . THR A 1 94 ? -9.661 -4.998 2.698 1.00 97.81 94 THR A CA 1
ATOM 733 C C . THR A 1 94 ? -9.410 -4.042 1.535 1.00 97.81 94 THR A C 1
ATOM 735 O O . THR A 1 94 ? -10.363 -3.466 1.017 1.00 97.81 94 THR A O 1
ATOM 738 N N . GLY A 1 95 ? -8.151 -3.927 1.112 1.00 98.19 95 GLY A N 1
ATOM 739 C CA . GLY A 1 95 ? -7.669 -3.048 0.049 1.00 98.19 95 GLY A CA 1
ATOM 740 C C . GLY A 1 95 ? -7.271 -1.643 0.503 1.00 98.19 95 GLY A C 1
ATOM 741 O O . GLY A 1 95 ? -6.717 -0.907 -0.309 1.00 98.19 95 GLY A O 1
ATOM 742 N N . ASP A 1 96 ? -7.489 -1.254 1.757 1.00 98.69 96 ASP A N 1
ATOM 743 C CA . ASP A 1 96 ? -6.921 -0.000 2.260 1.00 98.69 96 ASP A CA 1
ATOM 744 C C . ASP A 1 96 ? -5.389 -0.054 2.250 1.00 98.69 96 ASP A C 1
ATOM 746 O O . ASP A 1 96 ? -4.777 -1.128 2.264 1.00 98.69 96 ASP A O 1
ATOM 750 N N . LEU A 1 97 ? -4.754 1.114 2.222 1.00 98.75 97 LEU A N 1
ATOM 751 C CA . LEU A 1 97 ? -3.303 1.236 2.289 1.00 98.75 97 LEU A CA 1
ATOM 752 C C . LEU A 1 97 ? -2.900 1.662 3.690 1.00 98.75 97 LEU A C 1
ATOM 754 O O . LEU A 1 97 ? -3.277 2.742 4.122 1.00 98.75 97 LEU A O 1
ATOM 758 N N . VAL A 1 98 ? -2.132 0.838 4.394 1.00 98.81 98 VAL A N 1
ATOM 759 C CA . VAL A 1 98 ? -1.621 1.171 5.729 1.00 98.81 98 VAL A CA 1
ATOM 760 C C . VAL A 1 98 ? -0.271 1.869 5.606 1.00 98.81 98 VAL A C 1
ATOM 762 O O . VAL A 1 98 ? 0.587 1.392 4.867 1.00 98.81 98 VAL A O 1
ATOM 765 N N . PHE A 1 99 ? -0.084 2.978 6.320 1.00 98.75 99 PHE A N 1
ATOM 766 C CA . PHE A 1 99 ? 1.158 3.754 6.351 1.00 98.75 99 PHE A CA 1
ATOM 767 C C . PHE A 1 99 ? 1.795 3.700 7.737 1.00 98.75 99 PHE A C 1
ATOM 769 O O . PHE A 1 99 ? 1.095 3.779 8.752 1.00 98.75 99 PHE A O 1
ATOM 776 N N . PHE A 1 100 ? 3.122 3.591 7.772 1.00 98.69 100 PHE A N 1
ATOM 777 C CA . PHE A 1 100 ? 3.878 3.428 9.007 1.00 98.69 100 PHE A CA 1
ATOM 778 C C . PHE A 1 100 ? 5.006 4.448 9.161 1.00 98.69 100 PHE A C 1
ATOM 780 O O . PHE A 1 100 ? 5.627 4.838 8.171 1.00 98.69 100 PHE A O 1
ATOM 787 N N . ASP A 1 101 ? 5.275 4.783 10.418 1.00 98.31 101 ASP A N 1
ATOM 788 C CA . ASP A 1 101 ? 6.424 5.540 10.923 1.00 98.31 101 ASP A CA 1
ATOM 789 C C . ASP A 1 101 ? 7.088 4.652 11.987 1.00 98.31 101 ASP A C 1
ATOM 791 O O . ASP A 1 101 ? 6.520 4.400 13.059 1.00 98.31 101 ASP A O 1
ATOM 795 N N . TRP A 1 102 ? 8.230 4.048 11.655 1.00 96.38 102 TRP A N 1
ATOM 796 C CA . TRP A 1 102 ? 8.824 3.009 12.500 1.00 96.38 102 TRP A CA 1
ATOM 797 C C . TRP A 1 102 ? 9.487 3.591 13.739 1.00 96.38 102 TRP A C 1
ATOM 799 O O . TRP A 1 102 ? 9.357 3.039 14.842 1.00 96.38 102 TRP A O 1
ATOM 809 N N . GLU A 1 103 ? 10.183 4.706 13.556 1.00 97.44 103 GLU A N 1
ATOM 810 C CA . GLU A 1 103 ? 10.911 5.418 14.592 1.00 97.44 103 GLU A CA 1
ATOM 811 C C . GLU A 1 103 ? 10.028 6.397 15.386 1.00 97.44 103 GLU A C 1
ATOM 813 O O . GLU A 1 103 ? 10.433 6.828 16.468 1.00 97.44 103 GLU A O 1
ATOM 818 N N . ASN A 1 104 ? 8.799 6.664 14.931 1.00 95.25 104 ASN A N 1
ATOM 819 C CA . ASN A 1 104 ? 7.907 7.718 15.433 1.00 95.25 104 ASN A CA 1
ATOM 820 C C . ASN A 1 104 ? 8.561 9.106 15.364 1.00 95.25 104 ASN A C 1
ATOM 822 O O . ASN A 1 104 ? 8.460 9.899 16.308 1.00 95.25 104 ASN A O 1
ATOM 826 N N . ASP A 1 105 ? 9.291 9.374 14.282 1.00 96.75 105 ASP A N 1
ATOM 827 C CA . ASP A 1 105 ? 10.032 10.622 14.082 1.00 96.75 105 ASP A CA 1
ATOM 828 C C . ASP A 1 105 ? 9.334 11.604 13.121 1.00 96.75 105 ASP A C 1
ATOM 830 O O . ASP A 1 105 ? 9.814 12.725 12.916 1.00 96.75 105 ASP A O 1
ATOM 834 N N . GLY A 1 106 ? 8.161 11.225 12.605 1.00 94.75 106 GLY A N 1
ATOM 835 C CA . GLY A 1 106 ? 7.375 11.979 11.636 1.00 94.75 106 GLY A CA 1
ATOM 836 C C . GLY A 1 106 ? 7.715 11.660 10.178 1.00 94.75 106 GLY A C 1
ATOM 837 O O . GLY A 1 106 ? 7.089 12.232 9.282 1.00 94.75 106 GLY A O 1
ATOM 838 N N . SER A 1 107 ? 8.685 10.779 9.919 1.00 96.56 107 SER A N 1
ATOM 839 C CA . SER A 1 107 ? 8.932 10.193 8.603 1.00 96.56 107 SER A CA 1
ATOM 840 C C . SER A 1 107 ? 7.923 9.084 8.313 1.00 96.56 107 SER A C 1
ATOM 842 O O . SER A 1 107 ? 7.569 8.296 9.180 1.00 96.56 107 SER A O 1
ATOM 844 N N . ILE A 1 108 ? 7.451 9.004 7.067 1.00 98.00 108 ILE A N 1
ATOM 845 C CA . ILE A 1 108 ? 6.616 7.883 6.627 1.00 98.00 108 ILE A CA 1
ATOM 846 C C . ILE A 1 108 ? 7.517 6.892 5.903 1.00 98.00 108 ILE A C 1
ATOM 848 O O . ILE A 1 108 ? 7.896 7.109 4.748 1.00 98.00 108 ILE A O 1
ATOM 852 N N . ASP A 1 109 ? 7.840 5.797 6.575 1.00 98.06 109 ASP A N 1
ATOM 853 C CA . ASP A 1 109 ? 8.881 4.867 6.138 1.00 98.06 109 ASP A CA 1
ATOM 854 C C . ASP A 1 109 ? 8.321 3.729 5.292 1.00 98.06 109 ASP A C 1
ATOM 856 O O . ASP A 1 109 ? 9.007 3.169 4.430 1.00 98.06 109 ASP A O 1
ATOM 860 N N . HIS A 1 110 ? 7.060 3.357 5.521 1.00 98.62 110 HIS A N 1
ATOM 861 C CA . HIS A 1 110 ? 6.502 2.161 4.909 1.00 98.62 110 HIS A CA 1
ATOM 862 C C . HIS A 1 110 ? 5.031 2.277 4.544 1.00 98.62 110 HIS A C 1
ATOM 864 O O . HIS A 1 110 ? 4.268 3.037 5.137 1.00 98.62 110 HIS A O 1
ATOM 870 N N . VAL A 1 111 ? 4.646 1.471 3.557 1.00 98.88 111 VAL A N 1
ATOM 871 C CA . VAL A 1 111 ? 3.267 1.319 3.112 1.00 98.88 111 VAL A CA 1
ATOM 872 C C . VAL A 1 111 ? 2.991 -0.136 2.740 1.00 98.88 111 VAL A C 1
ATOM 874 O O . VAL A 1 111 ? 3.833 -0.797 2.126 1.00 98.88 111 VAL A O 1
ATOM 877 N N . GLY A 1 112 ? 1.804 -0.623 3.089 1.00 98.75 112 GLY A N 1
ATOM 878 C CA . GLY A 1 112 ? 1.319 -1.963 2.763 1.00 98.75 112 GLY A CA 1
ATOM 879 C C . GLY A 1 112 ? -0.131 -1.953 2.290 1.00 98.75 112 GLY A C 1
ATOM 880 O O . GLY A 1 112 ? -0.835 -0.961 2.453 1.00 98.75 112 GLY A O 1
ATOM 881 N N . ILE A 1 113 ? -0.588 -3.068 1.720 1.00 98.88 113 ILE A N 1
ATOM 882 C CA . ILE A 1 113 ? -1.992 -3.265 1.327 1.00 98.88 113 ILE A CA 1
ATOM 883 C C . ILE A 1 113 ? -2.672 -4.121 2.394 1.00 98.88 113 ILE A C 1
ATOM 885 O O . ILE A 1 113 ? -2.197 -5.216 2.693 1.00 98.88 113 ILE A O 1
ATOM 889 N N . VAL A 1 114 ? -3.791 -3.662 2.946 1.00 98.81 114 VAL A N 1
ATOM 890 C CA . VAL A 1 114 ? -4.584 -4.416 3.923 1.00 98.81 114 VAL A CA 1
ATOM 891 C C . VAL A 1 114 ? -5.282 -5.584 3.220 1.00 98.81 114 VAL A C 1
ATOM 893 O O . VAL A 1 114 ? -6.125 -5.401 2.347 1.00 98.81 114 VAL A O 1
ATOM 896 N N . GLU A 1 115 ? -4.943 -6.812 3.602 1.00 98.44 115 GLU A N 1
ATOM 897 C CA . GLU A 1 115 ? -5.586 -8.043 3.133 1.00 98.44 115 GLU A CA 1
ATOM 898 C C . GLU A 1 115 ? -6.911 -8.279 3.865 1.00 98.44 115 GLU A C 1
ATOM 900 O O . GLU A 1 115 ? -7.937 -8.555 3.241 1.00 98.44 115 GLU A O 1
ATOM 905 N N . SER A 1 116 ? -6.905 -8.193 5.196 1.00 98.06 116 SER A N 1
ATOM 906 C CA . SER A 1 116 ? -8.082 -8.470 6.024 1.00 98.06 116 SER A CA 1
ATOM 907 C C . SER A 1 116 ? -7.915 -7.966 7.457 1.00 98.06 116 SER A C 1
ATOM 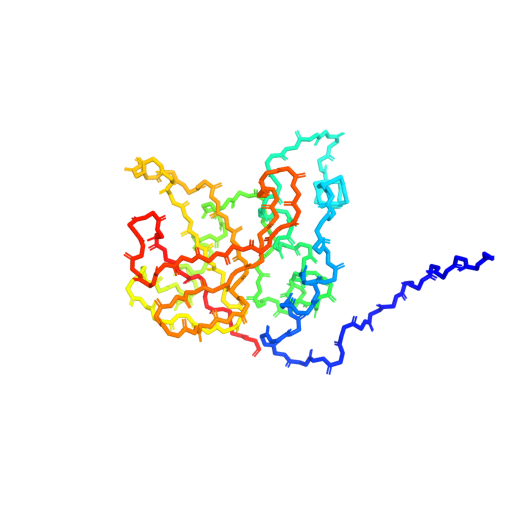909 O O . SER A 1 116 ? -6.824 -7.573 7.867 1.00 98.06 116 SER A O 1
ATOM 911 N N . VAL A 1 117 ? -9.000 -8.017 8.230 1.00 97.94 117 VAL A N 1
ATOM 912 C CA . VAL A 1 117 ? -8.998 -7.785 9.677 1.00 97.94 117 VAL A CA 1
ATOM 913 C C . VAL A 1 117 ? -9.637 -8.986 10.363 1.00 97.94 117 VAL A C 1
ATOM 915 O O . VAL A 1 117 ? -10.774 -9.341 10.053 1.00 97.94 117 VAL A O 1
ATOM 918 N N . VAL A 1 118 ? -8.917 -9.614 11.294 1.00 97.38 118 VAL A N 1
ATOM 919 C CA . VAL A 1 118 ? -9.388 -10.787 12.047 1.00 97.38 118 VAL A CA 1
ATOM 920 C C . VAL A 1 118 ? -8.976 -10.644 13.508 1.00 97.38 118 VAL A C 1
ATOM 922 O O . VAL A 1 118 ? -7.819 -10.355 13.805 1.00 97.38 118 VAL A O 1
ATOM 925 N N . ASP A 1 119 ? -9.932 -10.822 14.421 1.00 95.62 119 ASP A N 1
ATOM 926 C CA . ASP A 1 119 ? -9.713 -10.827 15.875 1.00 95.62 119 ASP A CA 1
ATOM 927 C C . ASP A 1 119 ? -8.883 -9.634 16.393 1.00 95.62 119 ASP A C 1
ATOM 929 O O . ASP A 1 119 ? -7.989 -9.778 17.227 1.00 95.62 119 ASP A O 1
ATOM 933 N N . GLY A 1 120 ? -9.168 -8.433 15.875 1.00 94.25 120 GLY A N 1
ATOM 934 C CA . GLY A 1 120 ? -8.498 -7.193 16.283 1.00 94.25 120 GLY A CA 1
ATOM 935 C C . GLY A 1 120 ? -7.097 -6.989 15.698 1.00 94.25 120 GLY A C 1
ATOM 936 O O . GLY A 1 120 ? -6.418 -6.040 16.088 1.00 94.25 120 GLY A O 1
ATOM 937 N N . ASN A 1 121 ? -6.670 -7.841 14.764 1.00 97.69 121 ASN A N 1
ATOM 938 C CA . ASN A 1 121 ? -5.434 -7.673 14.010 1.00 97.69 121 ASN A CA 1
ATOM 939 C C . ASN A 1 121 ? -5.731 -7.357 12.547 1.00 97.69 121 ASN A C 1
ATOM 941 O O . ASN A 1 121 ? -6.605 -7.971 11.933 1.00 97.69 121 ASN A O 1
ATOM 945 N N . ILE A 1 122 ? -4.962 -6.430 11.989 1.00 98.12 122 ILE A N 1
ATOM 946 C CA . ILE A 1 122 ? -4.872 -6.212 10.551 1.00 98.12 122 ILE A CA 1
ATOM 947 C C . ILE A 1 122 ? -3.875 -7.218 9.975 1.00 98.12 122 ILE A C 1
ATOM 949 O O . ILE A 1 122 ? -2.845 -7.501 10.588 1.00 98.12 122 ILE A O 1
ATOM 953 N N . TYR A 1 123 ? -4.177 -7.743 8.797 1.00 98.62 123 TYR A N 1
ATOM 954 C CA . TYR A 1 123 ? -3.285 -8.568 7.992 1.00 98.62 123 TYR A CA 1
ATOM 955 C C . TYR A 1 123 ? -2.988 -7.815 6.708 1.00 98.62 123 TYR A C 1
ATOM 957 O O . TYR A 1 123 ? -3.902 -7.264 6.094 1.00 98.62 123 TYR A O 1
ATOM 965 N N . THR A 1 124 ? -1.723 -7.774 6.314 1.00 98.75 124 THR A N 1
ATOM 966 C CA . THR A 1 124 ? -1.237 -6.930 5.220 1.00 98.75 124 THR A CA 1
ATOM 967 C C . THR A 1 124 ? -0.376 -7.731 4.257 1.00 98.75 124 THR A C 1
ATOM 969 O O . THR A 1 124 ? 0.211 -8.749 4.626 1.00 98.75 124 THR A O 1
ATOM 972 N N . VAL A 1 125 ? -0.274 -7.246 3.021 1.00 98.88 125 VAL A N 1
ATOM 973 C CA . VAL A 1 125 ? 0.712 -7.680 2.030 1.00 98.88 125 VAL A CA 1
ATOM 974 C C . VAL A 1 125 ? 1.627 -6.502 1.737 1.00 98.88 125 VAL A C 1
ATOM 976 O O . VAL A 1 125 ? 1.180 -5.452 1.272 1.00 98.88 125 VAL A O 1
ATOM 979 N N . GLU A 1 126 ? 2.911 -6.677 2.015 1.00 98.81 126 GLU A N 1
ATOM 980 C CA . GLU A 1 126 ? 3.894 -5.599 2.009 1.00 98.81 126 GLU A CA 1
ATOM 981 C C . GLU A 1 126 ? 5.066 -5.943 1.103 1.00 98.81 126 GLU A C 1
ATOM 983 O O . GLU A 1 126 ? 5.688 -6.999 1.237 1.00 98.81 126 GLU A O 1
ATOM 988 N N . GLY A 1 127 ? 5.386 -5.027 0.192 1.00 98.56 127 GLY A N 1
ATOM 989 C CA . GLY A 1 127 ? 6.641 -5.056 -0.545 1.00 98.56 127 GLY A CA 1
ATOM 990 C C . GLY A 1 127 ? 7.795 -4.612 0.347 1.00 98.56 127 GLY A C 1
ATOM 991 O O . GLY A 1 127 ? 7.603 -3.865 1.298 1.00 98.56 127 GLY A O 1
ATOM 992 N N . ASN A 1 128 ? 9.010 -5.036 0.020 1.00 98.19 128 ASN A N 1
ATOM 993 C CA . ASN A 1 128 ? 10.232 -4.671 0.734 1.00 98.19 128 ASN A CA 1
ATOM 994 C C . ASN A 1 128 ? 10.245 -5.066 2.223 1.00 98.19 128 ASN A C 1
ATOM 996 O O . ASN A 1 128 ? 10.998 -4.523 3.027 1.00 98.19 128 ASN A O 1
ATOM 1000 N N . SER A 1 129 ? 9.437 -6.053 2.603 1.00 96.25 129 SER A N 1
ATOM 1001 C CA . SER A 1 129 ? 9.364 -6.549 3.970 1.00 96.25 129 SER A CA 1
ATOM 1002 C C . SER A 1 129 ? 10.364 -7.693 4.149 1.00 96.25 129 SER A C 1
ATOM 1004 O O . SER A 1 129 ? 10.070 -8.867 3.909 1.00 96.25 129 SER A O 1
ATOM 1006 N N . GLY A 1 130 ? 11.590 -7.344 4.548 1.00 96.81 130 GLY A N 1
ATOM 1007 C CA . GLY A 1 130 ? 12.731 -8.266 4.527 1.00 96.81 130 GLY A CA 1
ATOM 1008 C C . GLY A 1 130 ? 13.237 -8.538 3.106 1.00 96.81 130 GLY A C 1
ATOM 1009 O O . GLY A 1 130 ? 13.537 -9.685 2.780 1.00 96.81 130 GLY A O 1
ATOM 1010 N N . ASP A 1 131 ? 13.272 -7.488 2.275 1.00 97.62 131 ASP A N 1
ATOM 1011 C CA . ASP A 1 131 ? 13.688 -7.497 0.860 1.00 97.62 131 ASP A CA 1
ATOM 1012 C C . ASP A 1 131 ? 12.874 -8.451 -0.038 1.00 97.62 131 ASP A C 1
ATOM 1014 O O . ASP A 1 131 ? 13.339 -8.940 -1.067 1.00 97.62 131 ASP A O 1
ATOM 1018 N N . LYS A 1 132 ? 11.616 -8.700 0.339 1.00 98.50 132 LYS A N 1
ATOM 1019 C CA . LYS A 1 132 ? 10.642 -9.476 -0.436 1.00 98.50 132 LYS A CA 1
ATOM 1020 C C . LYS A 1 132 ? 9.221 -8.974 -0.206 1.00 98.50 132 LYS A C 1
ATOM 1022 O O . LYS A 1 132 ? 8.969 -8.222 0.734 1.00 98.50 132 LYS A O 1
ATOM 1027 N N . VAL A 1 133 ? 8.287 -9.437 -1.029 1.00 98.81 133 VAL A N 1
ATOM 1028 C CA . VAL A 1 133 ? 6.860 -9.337 -0.724 1.00 98.81 133 VAL A CA 1
ATOM 1029 C C . VAL A 1 133 ? 6.542 -10.343 0.377 1.00 98.81 133 VAL A C 1
ATOM 1031 O O . VAL A 1 133 ? 6.830 -11.535 0.234 1.00 98.81 133 VAL A O 1
ATOM 1034 N N . ALA A 1 134 ? 5.969 -9.884 1.482 1.00 98.69 134 ALA A N 1
ATOM 1035 C CA . ALA A 1 134 ? 5.604 -10.745 2.597 1.00 98.69 134 ALA A CA 1
ATOM 1036 C C . ALA A 1 134 ? 4.265 -10.334 3.198 1.00 98.69 134 ALA A C 1
ATOM 1038 O O . ALA A 1 134 ? 3.915 -9.155 3.223 1.00 98.69 134 ALA A O 1
ATOM 1039 N N . ARG A 1 135 ? 3.550 -11.320 3.741 1.00 98.62 135 ARG A N 1
ATOM 1040 C CA . ARG A 1 135 ? 2.435 -11.050 4.641 1.00 98.62 135 ARG A CA 1
ATOM 1041 C C . ARG A 1 135 ? 2.922 -10.638 6.024 1.00 98.62 135 ARG A C 1
ATOM 1043 O O . ARG A 1 135 ? 3.865 -11.240 6.551 1.00 98.62 135 ARG A O 1
ATOM 1050 N N . ARG A 1 136 ? 2.243 -9.667 6.630 1.00 98.56 136 ARG A N 1
ATOM 1051 C CA . ARG A 1 136 ? 2.447 -9.240 8.022 1.00 98.56 136 ARG A CA 1
ATOM 1052 C C . ARG A 1 136 ? 1.119 -9.123 8.755 1.00 98.56 136 ARG A C 1
ATOM 1054 O O . ARG A 1 136 ? 0.048 -9.252 8.165 1.00 98.56 136 ARG A O 1
ATOM 1061 N N . SER A 1 137 ? 1.209 -8.951 10.068 1.00 98.31 137 SER A N 1
ATOM 1062 C CA . SER A 1 137 ? 0.050 -8.738 10.924 1.00 98.31 137 SER A CA 1
ATOM 1063 C C . SER A 1 137 ? 0.390 -7.800 12.068 1.00 98.31 137 SER A C 1
ATOM 1065 O O . SER A 1 137 ? 1.448 -7.956 12.686 1.00 98.31 137 SER A O 1
ATOM 1067 N N . TYR A 1 138 ? -0.533 -6.903 12.392 1.00 98.12 138 TYR A N 1
ATOM 1068 C CA . TYR A 1 138 ? -0.381 -5.916 13.459 1.00 98.12 138 TYR A CA 1
ATOM 1069 C C . TYR A 1 138 ? -1.698 -5.780 14.227 1.00 98.12 138 TYR A C 1
ATOM 1071 O O . TYR A 1 138 ? -2.761 -5.928 13.622 1.00 98.12 138 TYR A O 1
ATOM 1079 N N . PRO A 1 139 ? -1.675 -5.476 15.533 1.00 97.19 139 PRO A N 1
ATOM 1080 C CA . PRO A 1 139 ? -2.897 -5.106 16.234 1.00 97.19 139 PRO A CA 1
ATOM 1081 C C . PRO A 1 139 ? -3.455 -3.792 15.670 1.00 97.19 139 PRO A C 1
ATOM 1083 O O . PRO A 1 139 ? -2.701 -2.907 15.267 1.00 97.19 139 PRO A O 1
ATOM 1086 N N . ILE A 1 140 ? -4.777 -3.631 15.669 1.00 94.44 140 ILE A N 1
ATOM 1087 C CA . ILE A 1 140 ? -5.393 -2.324 15.393 1.00 94.44 140 ILE A CA 1
ATOM 1088 C C . ILE A 1 140 ? -4.905 -1.316 16.443 1.00 94.44 140 ILE A C 1
ATOM 1090 O O . ILE A 1 140 ? -4.826 -1.641 17.630 1.00 94.44 140 ILE A O 1
ATOM 1094 N N . GLY A 1 141 ? -4.568 -0.098 16.010 1.00 92.50 141 GLY A N 1
ATOM 1095 C CA . GLY A 1 141 ? -3.961 0.914 16.876 1.00 92.50 141 GLY A CA 1
ATOM 1096 C C . GLY A 1 141 ? -2.503 0.622 17.247 1.00 92.50 141 GLY A C 1
ATOM 1097 O O . GLY A 1 141 ? -2.025 1.124 18.264 1.00 92.50 141 GLY A O 1
ATOM 1098 N N . TYR A 1 142 ? -1.798 -0.211 16.470 1.00 96.62 142 TYR A N 1
ATOM 1099 C CA . TYR A 1 142 ? -0.354 -0.391 16.617 1.00 96.62 142 TYR A CA 1
ATOM 1100 C C . TYR A 1 142 ? 0.357 0.965 16.545 1.00 96.62 142 TYR A C 1
ATOM 1102 O O . TYR A 1 142 ? 0.080 1.754 15.649 1.00 96.62 142 TYR A O 1
ATOM 1110 N N . GLY A 1 143 ? 1.262 1.231 17.491 1.00 96.75 143 GLY A N 1
ATOM 1111 C CA . GLY A 1 143 ? 1.802 2.576 17.717 1.00 96.75 143 GLY A CA 1
ATOM 1112 C C . GLY A 1 143 ? 2.540 3.182 16.523 1.00 96.75 143 GLY A C 1
ATOM 1113 O O . GLY A 1 143 ? 2.548 4.395 16.390 1.00 96.75 143 GLY A O 1
ATOM 1114 N N . GLN A 1 144 ? 3.108 2.345 15.653 1.00 97.75 144 GLN A N 1
ATOM 1115 C CA . GLN A 1 144 ? 3.807 2.759 14.436 1.00 97.75 144 GLN A CA 1
ATOM 1116 C C . GLN A 1 144 ? 2.884 2.951 13.224 1.00 97.75 144 GLN A C 1
ATOM 1118 O O . GLN A 1 144 ? 3.355 3.336 12.158 1.00 97.75 144 GLN A O 1
ATOM 1123 N N . ILE A 1 145 ? 1.589 2.638 13.330 1.00 98.38 145 ILE A N 1
ATOM 1124 C CA . ILE A 1 145 ? 0.634 2.922 12.255 1.00 98.38 145 ILE A CA 1
ATOM 1125 C C . ILE A 1 145 ? 0.241 4.390 12.348 1.00 98.38 145 ILE A C 1
ATOM 1127 O O . ILE A 1 145 ? -0.420 4.808 13.299 1.00 98.38 145 ILE A O 1
ATOM 1131 N N . VAL A 1 146 ? 0.593 5.149 11.314 1.00 97.94 146 VAL A N 1
ATOM 1132 C CA . VAL A 1 146 ? 0.206 6.559 11.184 1.00 97.94 146 VAL A CA 1
ATOM 1133 C C . VAL A 1 146 ? -1.264 6.656 10.786 1.00 97.94 146 VAL A C 1
ATOM 1135 O O . VAL A 1 146 ? -2.035 7.425 11.362 1.00 97.94 146 VAL A O 1
ATOM 1138 N N . GLY A 1 147 ? -1.676 5.827 9.829 1.00 98.31 147 GLY A N 1
ATOM 1139 C CA . GLY A 1 147 ? -3.052 5.784 9.365 1.00 98.31 147 GLY A CA 1
ATOM 1140 C C . GLY A 1 147 ? -3.229 4.953 8.106 1.00 98.31 147 GLY A C 1
ATOM 1141 O O . GLY A 1 147 ? -2.367 4.151 7.730 1.00 98.31 147 GLY A O 1
ATOM 1142 N N . TYR A 1 148 ? -4.374 5.158 7.468 1.00 98.75 148 TYR A N 1
ATOM 1143 C CA . TYR A 1 148 ? -4.840 4.380 6.338 1.00 98.75 148 TYR A CA 1
ATOM 1144 C C . TYR A 1 148 ? -5.331 5.292 5.216 1.00 98.75 148 TYR A C 1
ATOM 1146 O O . TYR A 1 148 ? -6.220 6.118 5.420 1.00 98.75 148 TYR A O 1
ATOM 1154 N N . GLY A 1 149 ? -4.790 5.105 4.014 1.00 98.69 149 GLY A N 1
ATOM 1155 C CA . GLY A 1 149 ? -5.430 5.578 2.791 1.00 98.69 149 GLY A CA 1
ATOM 1156 C C . GLY A 1 149 ? -6.601 4.661 2.452 1.00 98.69 149 GLY A C 1
ATOM 1157 O O . GLY A 1 149 ? -6.429 3.442 2.444 1.00 98.69 149 GLY A O 1
ATOM 1158 N N . VAL A 1 150 ? -7.769 5.240 2.177 1.00 98.50 150 VAL A N 1
ATOM 1159 C CA . VAL A 1 150 ? -9.040 4.538 1.943 1.00 98.50 150 VAL A CA 1
ATOM 1160 C C . VAL A 1 150 ? -9.504 4.805 0.505 1.00 98.50 150 VAL A C 1
ATOM 1162 O O . VAL A 1 150 ? -10.241 5.766 0.262 1.00 98.50 150 VAL A O 1
ATOM 1165 N N . PRO A 1 151 ? -9.056 4.005 -0.483 1.00 96.94 151 PRO A N 1
ATOM 1166 C CA . PRO A 1 151 ? -9.376 4.248 -1.882 1.00 96.94 151 PRO A CA 1
ATOM 1167 C C . PRO A 1 151 ? -10.873 4.094 -2.171 1.00 96.94 151 PRO A C 1
ATOM 1169 O O . PRO A 1 151 ? -11.519 3.132 -1.748 1.00 96.94 151 PRO A O 1
ATOM 1172 N N . ALA A 1 152 ? -11.422 5.014 -2.962 1.00 94.88 152 ALA A N 1
ATOM 1173 C CA . ALA A 1 152 ? -12.797 4.937 -3.456 1.00 94.88 152 ALA A CA 1
ATOM 1174 C C . ALA A 1 152 ? -12.872 4.079 -4.734 1.00 94.88 152 ALA A C 1
ATOM 1176 O O . ALA A 1 152 ? -12.892 4.617 -5.841 1.00 94.88 152 ALA A O 1
ATOM 1177 N N . TYR A 1 153 ? -12.845 2.754 -4.557 1.00 89.50 153 TYR A N 1
ATOM 1178 C CA . TYR A 1 153 ? -12.851 1.749 -5.632 1.00 89.50 153 TYR A CA 1
ATOM 1179 C C . TYR A 1 153 ? -14.073 1.757 -6.561 1.00 89.50 153 TYR A C 1
ATOM 1181 O O . TYR A 1 153 ? -15.187 2.090 -6.098 1.00 89.50 153 TYR A O 1
#

Secondary structure (DSSP, 8-state):
--------------SHHHHHHHHHTTTT--SHHHHHHHT-SS----HHHHHHHHHHHHTTTTTTSS---SSHHHHHHHHHHTT-EEETTS-PPTTPEEEE-SSSSS---EEEEEEEEETTEEEEEETTTTSS-EEEEEETT-TTEEEEE----